Protein AF-A0A9E6ACK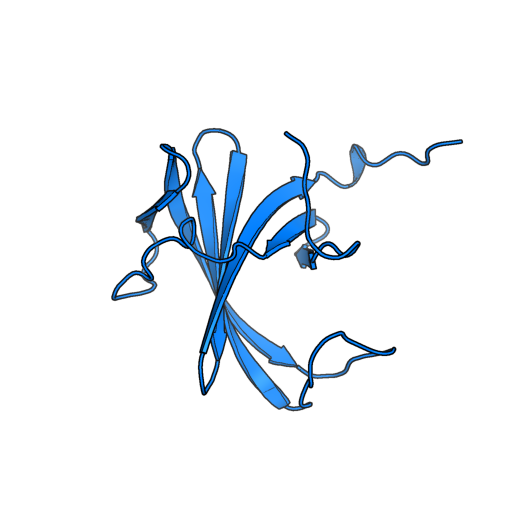4-F1 (afdb_monomer_lite)

Sequence (115 aa):
RSVTGPKGVWISVDEGDYAIEIRVTGRNEPKRPATLDLGVEVEFDREIYMLSETDRATCIAFRGGLPEEINIGEEHTYANFTSPTGGLLSLETWDGGYDWHFGEWVDPWKIKAVT

Foldseek 3Di:
DDDPDDPDWDWDADPRKIWTKDWDDDPQDWDDDPDQDFQDWTDGPNFIWTFHDKDKDAQCDDDDDDPDDDDHRFMKIKTWTATPVFKIWMWIDGVPDITIIITGIDDPVPDDDDD

Secondary structure (DSSP, 8-state):
----S-S--EEEEETTEEEEEEEE-GGGPPPPPS---TT-EEEETTEEEEEEEEEEEE-----S--SS---TT-EEEEEEEE-TTSE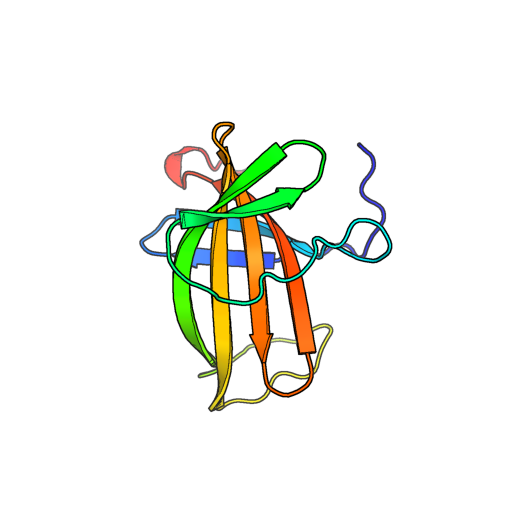EEEEEEETTEEEEEEEEEE-GGG-----

Radius of gyration: 14.77 Å; chains: 1; bounding box: 36×31×40 Å

pLDDT: mean 88.97, std 12.34, range [33.97, 98.31]

Structure (mmCIF, N/CA/C/O backbone):
data_AF-A0A9E6ACK4-F1
#
_entry.id   AF-A0A9E6ACK4-F1
#
loop_
_atom_site.group_PDB
_atom_site.id
_atom_site.type_symbol
_atom_site.label_atom_id
_atom_site.label_alt_id
_atom_site.label_comp_id
_atom_site.label_asym_id
_atom_site.label_entity_id
_atom_site.label_seq_id
_atom_site.pdbx_PDB_ins_code
_atom_site.Cartn_x
_atom_site.Cartn_y
_atom_site.Cartn_z
_atom_site.occupancy
_atom_site.B_iso_or_equiv
_atom_site.auth_seq_id
_atom_site.auth_comp_id
_atom_site.auth_asym_id
_atom_site.auth_atom_id
_atom_site.pdbx_PDB_model_num
ATOM 1 N N . ARG A 1 1 ? -1.143 18.715 11.944 1.00 43.72 1 ARG A N 1
ATOM 2 C CA . ARG A 1 1 ? -1.133 19.057 10.499 1.00 43.72 1 ARG A CA 1
ATOM 3 C C . ARG A 1 1 ? -2.590 19.157 10.048 1.00 43.72 1 ARG A C 1
ATOM 5 O O . ARG A 1 1 ? -3.348 18.263 10.392 1.00 43.72 1 ARG A O 1
ATOM 12 N N . SER A 1 2 ? -3.012 20.242 9.391 1.00 33.97 2 SER A N 1
ATOM 13 C CA . SER A 1 2 ? -4.376 20.355 8.850 1.00 33.97 2 SER A CA 1
ATOM 14 C C . SER A 1 2 ? -4.463 19.580 7.539 1.00 33.97 2 SER A C 1
ATOM 16 O O . SER A 1 2 ? -3.769 19.923 6.584 1.00 33.97 2 SER A O 1
ATOM 18 N N . VAL A 1 3 ? -5.286 18.535 7.508 1.00 46.12 3 VAL A N 1
ATOM 19 C CA . VAL A 1 3 ? -5.581 17.768 6.294 1.00 46.12 3 VAL A CA 1
ATOM 20 C C . VAL A 1 3 ? -6.673 18.516 5.534 1.00 46.12 3 VAL A C 1
ATOM 22 O O . VAL A 1 3 ? -7.781 18.684 6.036 1.00 46.12 3 VAL A O 1
ATOM 25 N N . THR A 1 4 ? -6.350 19.020 4.346 1.00 48.09 4 THR A N 1
ATOM 26 C CA . THR A 1 4 ? -7.312 19.638 3.423 1.00 48.09 4 THR A CA 1
ATOM 27 C C . THR A 1 4 ? -7.343 18.825 2.130 1.00 48.09 4 THR A C 1
ATOM 29 O O . THR A 1 4 ? -6.561 19.077 1.220 1.00 48.09 4 TH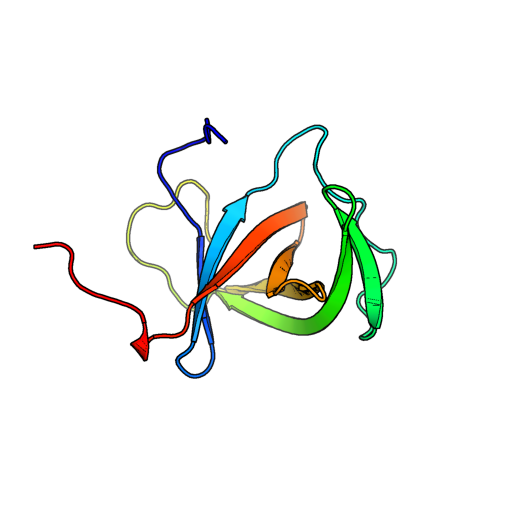R A O 1
ATOM 32 N N . GLY A 1 5 ? -8.241 17.840 2.098 1.00 40.59 5 GLY A N 1
ATOM 33 C CA . GLY A 1 5 ? -8.647 16.966 0.986 1.00 40.59 5 GLY A CA 1
ATOM 34 C C . GLY A 1 5 ? -9.997 16.319 1.361 1.00 40.59 5 GLY A C 1
ATOM 35 O O . GLY A 1 5 ? -10.400 16.482 2.516 1.00 40.59 5 GLY A O 1
ATOM 36 N N . PRO A 1 6 ? -10.762 15.693 0.442 1.00 48.12 6 PRO A N 1
ATOM 37 C CA . PRO A 1 6 ? -12.149 15.282 0.703 1.00 48.12 6 PRO A CA 1
ATOM 38 C C . PRO A 1 6 ? -12.275 14.408 1.965 1.00 48.12 6 PRO A C 1
ATOM 40 O O . PRO A 1 6 ? -11.343 13.706 2.331 1.00 48.12 6 PRO A O 1
ATOM 43 N N . LYS A 1 7 ? -13.433 14.479 2.643 1.00 65.69 7 LYS A N 1
ATOM 44 C CA . LYS A 1 7 ? -13.732 13.931 3.991 1.00 65.69 7 LYS A CA 1
ATOM 45 C C . LYS A 1 7 ? -13.714 12.387 4.108 1.00 65.69 7 LYS A C 1
ATOM 47 O O . LYS A 1 7 ? -14.448 11.842 4.930 1.00 65.69 7 LYS A O 1
ATOM 52 N N . GLY A 1 8 ? -12.972 11.687 3.260 1.00 76.19 8 GLY A N 1
ATOM 53 C CA . GLY A 1 8 ? -12.886 10.231 3.222 1.00 76.19 8 GLY A CA 1
ATOM 54 C C . GLY A 1 8 ? -11.471 9.760 3.529 1.00 76.19 8 GLY A C 1
ATOM 55 O O . GLY A 1 8 ? -10.501 10.391 3.117 1.00 76.19 8 GLY A O 1
ATOM 56 N N . VAL A 1 9 ? -11.379 8.655 4.255 1.00 86.88 9 VAL A N 1
ATOM 57 C CA . VAL A 1 9 ? -10.159 7.859 4.404 1.00 86.88 9 VAL A CA 1
ATOM 58 C C . VAL A 1 9 ? -10.382 6.538 3.682 1.00 86.88 9 VAL A C 1
ATOM 60 O O . VAL A 1 9 ? -11.517 6.058 3.613 1.00 86.88 9 VAL A O 1
ATOM 63 N N . TRP A 1 10 ? -9.314 5.972 3.142 1.00 88.69 10 TRP A N 1
ATOM 64 C CA . TRP A 1 10 ? -9.298 4.585 2.718 1.00 88.69 10 TRP A CA 1
ATOM 65 C C . TRP A 1 10 ? -9.122 3.706 3.954 1.00 88.69 10 TRP A C 1
ATOM 67 O O . TRP A 1 10 ? -8.350 4.055 4.850 1.00 88.69 10 TRP A O 1
ATOM 77 N N . ILE A 1 11 ? -9.886 2.620 4.038 1.00 90.31 11 ILE A N 1
ATOM 78 C CA . ILE A 1 11 ? -9.764 1.657 5.130 1.00 90.31 11 ILE A CA 1
ATOM 79 C C . ILE A 1 11 ? -9.551 0.285 4.516 1.00 90.31 11 ILE A C 1
ATOM 81 O O . ILE A 1 11 ? -10.462 -0.250 3.882 1.00 90.31 11 ILE A O 1
ATOM 85 N N . SER A 1 12 ? -8.372 -0.274 4.753 1.00 90.56 12 SER A N 1
ATOM 86 C CA . SER A 1 12 ? -8.029 -1.642 4.374 1.00 90.56 12 SER A CA 1
ATOM 87 C C . SER A 1 12 ? -8.190 -2.544 5.596 1.00 90.56 12 SER A C 1
ATOM 89 O O . SER A 1 12 ? -7.972 -2.108 6.729 1.00 90.56 12 SER A O 1
ATOM 91 N N . VAL A 1 13 ? -8.618 -3.786 5.385 1.00 90.62 13 VAL A N 1
ATOM 92 C CA . VAL A 1 13 ? -8.758 -4.786 6.451 1.00 90.62 13 VAL A CA 1
ATOM 93 C C . VAL A 1 13 ? -8.004 -6.026 6.024 1.00 90.62 13 VAL A C 1
ATOM 95 O O . VAL A 1 13 ? -8.315 -6.574 4.968 1.00 90.62 13 VAL A O 1
ATOM 98 N N . ASP A 1 14 ? -7.069 -6.472 6.853 1.00 87.81 14 ASP A N 1
ATOM 99 C CA . ASP A 1 14 ? -6.293 -7.681 6.603 1.00 87.81 14 ASP A CA 1
ATOM 100 C C . ASP A 1 14 ? -6.082 -8.471 7.895 1.00 87.81 14 ASP A C 1
ATOM 102 O O . ASP A 1 14 ? -5.776 -7.893 8.929 1.00 87.81 14 ASP A O 1
ATOM 106 N N . GLU A 1 15 ? -6.353 -9.777 7.858 1.00 86.94 15 GLU A N 1
ATOM 107 C CA . GLU A 1 15 ? -6.278 -10.726 8.989 1.00 86.9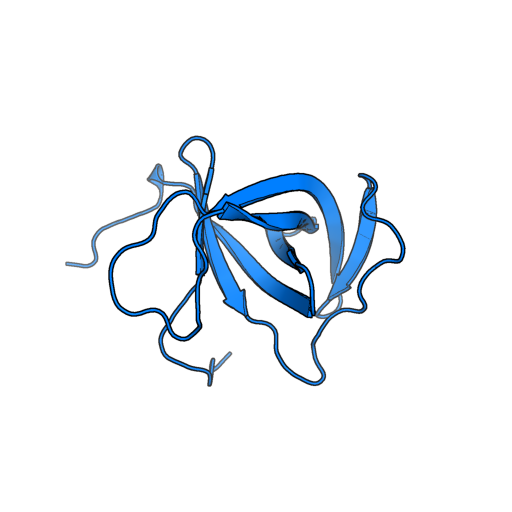4 15 GLU A CA 1
ATOM 108 C C . GLU A 1 15 ? -6.841 -10.249 10.356 1.00 86.94 15 GLU A C 1
ATOM 110 O O . GLU A 1 15 ? -6.564 -10.835 11.402 1.00 86.94 15 GLU A O 1
ATOM 115 N N . GLY A 1 16 ? -7.721 -9.242 10.361 1.00 84.31 16 GLY A N 1
ATOM 116 C CA . GLY A 1 16 ? -8.308 -8.654 11.572 1.00 84.31 16 GLY A CA 1
ATOM 117 C C . GLY A 1 16 ? -7.671 -7.336 12.024 1.00 84.31 16 GLY A C 1
ATOM 118 O O . GLY A 1 16 ? -8.205 -6.714 12.944 1.00 84.31 16 GLY A O 1
ATOM 119 N N . ASP A 1 17 ? -6.611 -6.883 11.363 1.00 88.25 17 ASP A N 1
ATOM 120 C CA . ASP A 1 17 ? -6.038 -5.549 11.491 1.00 88.25 17 ASP A CA 1
ATOM 121 C C . ASP A 1 17 ? -6.663 -4.573 10.488 1.00 88.25 17 ASP A C 1
ATOM 123 O O . ASP A 1 17 ? -7.201 -4.948 9.442 1.00 88.25 17 ASP A O 1
ATOM 127 N N . TYR A 1 18 ? -6.619 -3.289 10.837 1.00 92.31 18 TYR A N 1
ATOM 128 C CA . TYR A 1 18 ? -7.189 -2.213 10.035 1.00 92.31 18 TYR A CA 1
ATOM 129 C C . TYR A 1 18 ? -6.087 -1.241 9.645 1.00 92.31 18 TYR A C 1
ATOM 131 O O . TYR A 1 18 ? -5.363 -0.771 10.515 1.00 92.31 18 TYR A O 1
ATOM 139 N N . ALA A 1 19 ? -5.995 -0.861 8.379 1.00 93.25 19 ALA A N 1
ATOM 140 C CA . ALA A 1 19 ? -5.211 0.296 7.968 1.00 93.25 19 ALA A CA 1
ATOM 141 C C . ALA A 1 19 ? -6.148 1.473 7.708 1.00 93.25 19 ALA A C 1
ATOM 143 O O . ALA A 1 19 ? -7.213 1.301 7.118 1.00 93.25 19 ALA A O 1
ATOM 144 N N . ILE A 1 20 ? -5.767 2.670 8.156 1.00 93.25 20 ILE A N 1
ATOM 145 C CA . ILE A 1 20 ? -6.486 3.909 7.840 1.00 93.25 20 ILE A CA 1
ATOM 146 C C . ILE A 1 20 ? -5.540 4.821 7.081 1.00 93.25 20 ILE A C 1
ATOM 148 O O . ILE A 1 20 ? -4.513 5.239 7.613 1.00 93.25 20 ILE A O 1
ATOM 152 N N . GLU A 1 21 ? -5.905 5.155 5.849 1.00 94.06 21 GLU A N 1
ATOM 153 C CA . GLU A 1 21 ? -4.999 5.789 4.901 1.00 94.06 21 GLU A CA 1
ATOM 154 C C . GLU A 1 21 ? -5.663 6.969 4.187 1.00 94.06 21 GLU A C 1
ATOM 156 O O . GLU A 1 21 ? -6.880 7.038 3.998 1.00 94.06 21 GLU A O 1
ATOM 161 N N . ILE A 1 22 ? -4.849 7.927 3.764 1.00 92.38 22 ILE A N 1
ATOM 162 C CA . ILE A 1 22 ? -5.260 9.037 2.910 1.00 92.38 22 ILE A CA 1
ATOM 163 C C . ILE A 1 22 ? -4.480 8.991 1.606 1.00 92.38 22 ILE A C 1
ATOM 165 O O . ILE A 1 22 ? -3.276 8.737 1.602 1.00 92.38 22 ILE A O 1
ATOM 169 N N . ARG A 1 23 ? -5.155 9.297 0.497 1.00 91.56 23 ARG A N 1
ATOM 170 C CA . ARG A 1 23 ? -4.495 9.415 -0.803 1.00 91.56 23 ARG A CA 1
ATOM 171 C C . ARG A 1 23 ? -3.448 10.530 -0.760 1.00 91.56 23 ARG A C 1
ATOM 173 O O . ARG A 1 23 ? -3.738 11.660 -0.354 1.00 91.56 23 ARG A O 1
ATOM 180 N N . VAL A 1 24 ? -2.236 10.216 -1.193 1.00 93.06 24 VAL A N 1
ATOM 181 C CA . VAL A 1 24 ? -1.147 11.169 -1.391 1.00 93.06 24 VAL A CA 1
ATOM 182 C C . VAL A 1 24 ? -1.323 11.793 -2.767 1.00 93.06 24 VAL A C 1
ATOM 184 O O . VAL A 1 24 ? -1.387 11.091 -3.767 1.00 93.06 24 VAL A O 1
ATOM 187 N N . THR A 1 25 ? -1.405 13.121 -2.822 1.00 86.56 25 THR A N 1
ATOM 188 C CA . THR A 1 25 ? -1.638 13.842 -4.081 1.00 86.56 25 THR A CA 1
ATOM 189 C C . THR A 1 25 ? -0.605 14.936 -4.316 1.00 86.56 25 THR A C 1
ATOM 191 O O . THR A 1 25 ? -0.201 15.644 -3.384 1.00 86.56 25 THR A O 1
ATOM 194 N N . GLY A 1 26 ? -0.272 15.177 -5.579 1.00 82.81 26 GLY A N 1
ATOM 195 C CA . GLY A 1 26 ? 0.488 16.337 -6.028 1.00 82.81 26 GLY A CA 1
ATOM 196 C C . GLY A 1 26 ? 1.988 16.202 -5.777 1.00 82.81 26 GLY A C 1
ATOM 197 O O . GLY A 1 26 ? 2.577 15.143 -5.935 1.00 82.81 26 GLY A O 1
ATOM 198 N N . ARG A 1 27 ? 2.650 17.302 -5.394 1.00 75.44 27 ARG A N 1
ATOM 199 C CA . ARG A 1 27 ? 4.127 17.356 -5.303 1.00 75.44 27 ARG A CA 1
ATOM 200 C C . ARG A 1 27 ? 4.748 16.444 -4.238 1.00 75.44 27 ARG A C 1
ATOM 202 O O . ARG A 1 27 ? 5.968 16.327 -4.212 1.00 75.44 27 ARG A O 1
ATOM 209 N N . ASN A 1 28 ? 3.930 15.866 -3.365 1.00 82.69 28 ASN A N 1
ATOM 210 C CA . ASN A 1 28 ? 4.384 14.975 -2.304 1.00 82.69 28 ASN A CA 1
ATOM 211 C C . ASN A 1 28 ? 4.331 13.501 -2.715 1.00 82.69 28 ASN A C 1
ATOM 213 O O . ASN A 1 28 ? 4.788 12.671 -1.942 1.00 82.69 28 ASN A O 1
ATOM 217 N N . GLU A 1 29 ? 3.774 13.167 -3.883 1.00 90.94 29 GLU A N 1
ATOM 218 C CA . GLU A 1 29 ? 3.718 11.780 -4.340 1.00 90.94 29 GLU A CA 1
ATOM 219 C C . GLU A 1 29 ? 5.128 11.171 -4.412 1.00 90.94 29 GLU A C 1
ATOM 221 O O . GLU A 1 29 ? 6.017 11.741 -5.064 1.00 90.94 29 GLU A O 1
ATOM 226 N N . PRO A 1 30 ? 5.356 10.023 -3.748 1.00 93.06 30 PRO A N 1
ATOM 227 C CA . PRO A 1 30 ? 6.599 9.293 -3.884 1.00 93.06 30 PRO A CA 1
ATOM 228 C C . PRO A 1 30 ? 6.832 8.873 -5.335 1.00 93.06 30 PRO A C 1
ATOM 230 O O . PRO A 1 30 ? 5.906 8.617 -6.113 1.00 93.06 30 PRO A O 1
ATOM 233 N N . LYS A 1 31 ? 8.104 8.736 -5.708 1.00 92.19 31 LYS A N 1
ATOM 234 C CA . LYS A 1 31 ? 8.441 8.124 -6.994 1.00 92.19 31 LYS A CA 1
ATOM 235 C C . LYS A 1 31 ? 8.100 6.641 -6.936 1.00 92.19 31 LYS A C 1
ATOM 237 O O . LYS A 1 31 ? 8.593 5.935 -6.062 1.00 92.19 31 LYS A O 1
ATOM 242 N N . ARG A 1 32 ? 7.312 6.169 -7.903 1.00 93.88 32 ARG A N 1
ATOM 243 C CA . ARG A 1 32 ? 7.041 4.738 -8.062 1.00 93.88 32 ARG A CA 1
ATOM 244 C C . ARG A 1 32 ? 8.359 3.981 -8.296 1.00 93.88 32 ARG A C 1
ATOM 246 O O . ARG A 1 32 ? 9.116 4.388 -9.186 1.00 93.88 32 ARG A O 1
ATOM 253 N N . PRO A 1 33 ? 8.651 2.911 -7.538 1.00 94.69 33 PRO A N 1
ATOM 254 C CA . PRO A 1 33 ? 9.835 2.102 -7.786 1.00 94.69 33 PRO A CA 1
ATOM 255 C C . PRO A 1 33 ? 9.722 1.360 -9.125 1.00 94.69 33 PRO A C 1
ATOM 257 O O . PRO A 1 33 ? 8.633 1.147 -9.663 1.00 94.69 33 PRO A O 1
ATOM 260 N N . ALA A 1 34 ? 10.872 0.982 -9.687 1.00 93.12 34 ALA A N 1
ATOM 261 C CA . ALA A 1 34 ? 10.925 0.267 -10.962 1.00 93.12 34 ALA A CA 1
ATOM 262 C C . ALA A 1 34 ? 10.404 -1.177 -10.849 1.00 93.12 34 ALA A C 1
ATOM 264 O O . ALA A 1 34 ? 9.841 -1.694 -11.814 1.00 93.12 34 ALA A O 1
ATOM 265 N N . THR A 1 35 ? 10.581 -1.800 -9.682 1.00 94.44 35 THR A N 1
ATOM 266 C CA . THR A 1 35 ? 10.102 -3.146 -9.350 1.00 94.44 35 THR A CA 1
ATOM 267 C C . THR A 1 35 ? 9.372 -3.132 -8.007 1.00 94.44 35 THR A C 1
ATOM 269 O O . THR A 1 35 ? 9.523 -2.192 -7.225 1.00 94.44 35 THR A O 1
ATOM 272 N N . LEU A 1 36 ? 8.562 -4.163 -7.761 1.00 95.19 36 LEU A N 1
ATOM 273 C CA . LEU A 1 36 ? 7.849 -4.390 -6.499 1.00 95.19 36 LEU A CA 1
ATOM 274 C C . LEU A 1 36 ? 8.386 -5.659 -5.831 1.00 95.19 36 LEU A C 1
ATOM 276 O O . LEU A 1 36 ? 7.639 -6.587 -5.543 1.00 95.19 36 LEU A O 1
ATOM 280 N N . ASP A 1 37 ? 9.704 -5.712 -5.646 1.00 96.31 37 ASP A N 1
ATOM 281 C CA . ASP A 1 37 ? 10.367 -6.804 -4.934 1.00 96.31 37 ASP A CA 1
ATOM 282 C C . ASP A 1 37 ? 10.451 -6.474 -3.440 1.00 96.31 37 ASP A C 1
ATOM 284 O O . ASP A 1 37 ? 10.714 -5.328 -3.064 1.00 96.31 37 ASP A O 1
ATOM 288 N N . LEU A 1 38 ? 10.241 -7.469 -2.572 1.00 97.31 38 LEU A N 1
ATOM 289 C CA . LEU A 1 38 ? 10.345 -7.267 -1.123 1.00 97.31 38 LEU A CA 1
ATOM 290 C C . LEU A 1 38 ? 11.705 -6.659 -0.751 1.00 97.31 38 LEU A C 1
ATOM 292 O O . LEU A 1 38 ? 12.748 -7.064 -1.271 1.00 97.31 38 LEU A O 1
ATOM 296 N N . GLY A 1 39 ? 11.693 -5.693 0.166 1.00 96.81 39 GLY A N 1
ATOM 297 C CA . GLY A 1 39 ? 12.885 -4.950 0.575 1.00 96.81 39 GLY A CA 1
ATOM 298 C C . GLY A 1 39 ? 13.204 -3.716 -0.275 1.00 96.81 39 GLY A C 1
ATOM 299 O O . GLY A 1 39 ? 14.112 -2.971 0.085 1.00 96.81 39 GLY A O 1
ATOM 300 N N . VAL A 1 40 ? 12.483 -3.459 -1.374 1.00 97.75 40 VAL A N 1
ATOM 301 C CA . VAL A 1 40 ? 12.610 -2.196 -2.122 1.00 97.75 40 VAL A CA 1
ATOM 302 C C . VAL A 1 40 ? 12.243 -1.013 -1.228 1.00 97.75 40 VAL A C 1
ATOM 304 O O . VAL A 1 40 ? 11.237 -1.039 -0.524 1.00 97.75 40 VAL A O 1
ATOM 307 N N . GLU A 1 41 ? 13.050 0.044 -1.286 1.00 97.44 41 GLU A N 1
ATOM 308 C CA . GLU A 1 41 ? 12.878 1.242 -0.469 1.00 97.44 41 GLU A CA 1
ATOM 309 C C . GLU A 1 41 ? 12.303 2.414 -1.273 1.00 97.44 41 GLU A C 1
ATOM 311 O O . GLU A 1 41 ? 12.667 2.651 -2.430 1.00 97.44 41 GLU A O 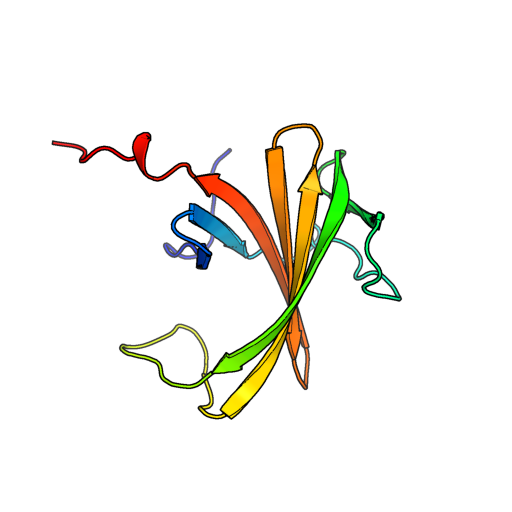1
ATOM 316 N N . VAL A 1 42 ? 11.436 3.187 -0.625 1.00 97.06 42 VAL A N 1
ATOM 317 C CA . VAL A 1 42 ? 10.872 4.442 -1.126 1.00 97.06 42 VAL A CA 1
ATOM 318 C C . VAL A 1 42 ? 11.025 5.512 -0.049 1.00 97.06 42 VAL A C 1
ATOM 320 O O . VAL A 1 42 ? 10.705 5.291 1.117 1.00 97.06 42 VAL A O 1
ATOM 323 N N . GLU A 1 43 ? 11.514 6.691 -0.437 1.00 95.38 43 GLU A N 1
ATOM 324 C CA . GLU A 1 43 ? 11.566 7.853 0.452 1.00 95.38 43 GLU A CA 1
ATOM 325 C C . GLU A 1 43 ? 10.261 8.652 0.358 1.00 95.38 43 GLU A C 1
ATOM 327 O O . GLU A 1 43 ? 9.848 9.069 -0.730 1.00 95.38 43 GLU A O 1
ATOM 332 N N . PHE A 1 44 ? 9.640 8.916 1.507 1.00 95.19 44 PHE A N 1
ATOM 333 C CA . PHE A 1 44 ? 8.456 9.759 1.633 1.00 95.19 44 PHE A CA 1
ATOM 334 C C . PHE A 1 44 ? 8.494 10.538 2.955 1.00 95.19 44 PHE A C 1
ATOM 336 O O . PHE A 1 44 ? 8.838 9.993 3.996 1.00 95.19 44 PHE A O 1
ATOM 343 N N . ASP A 1 45 ? 8.193 11.842 2.909 1.00 91.44 45 ASP A N 1
ATOM 344 C CA . ASP A 1 45 ? 8.215 12.761 4.069 1.00 91.44 45 ASP A CA 1
ATOM 345 C C . ASP A 1 45 ? 9.474 12.647 4.964 1.00 91.44 45 ASP A C 1
ATOM 347 O O . ASP A 1 45 ? 9.399 12.788 6.183 1.00 91.44 45 ASP A O 1
ATOM 351 N N . ARG A 1 46 ? 10.654 12.469 4.340 1.00 92.38 46 ARG A N 1
ATOM 352 C CA . ARG A 1 46 ? 11.978 12.316 4.992 1.00 92.38 46 ARG A CA 1
ATOM 353 C C . ARG A 1 46 ? 12.152 11.024 5.790 1.00 92.38 46 ARG A C 1
ATOM 355 O O . ARG A 1 46 ? 12.999 10.959 6.682 1.00 92.38 46 ARG A O 1
ATOM 362 N N . GLU A 1 47 ? 11.374 10.007 5.466 1.00 95.44 47 GLU A N 1
ATOM 363 C CA . GLU A 1 47 ? 11.482 8.679 6.040 1.00 95.44 47 GLU A CA 1
ATOM 364 C C . GLU A 1 47 ? 11.583 7.626 4.932 1.00 95.44 47 GLU A C 1
ATOM 366 O O . GLU A 1 47 ? 11.093 7.818 3.817 1.00 95.44 47 GLU A O 1
ATOM 371 N N . ILE A 1 48 ? 12.276 6.531 5.243 1.00 97.00 48 ILE A N 1
ATOM 372 C CA . ILE A 1 48 ? 12.430 5.387 4.350 1.00 97.00 48 ILE A CA 1
ATOM 373 C C . ILE A 1 48 ? 11.361 4.356 4.691 1.00 97.00 48 ILE A C 1
ATOM 375 O O . ILE A 1 48 ? 11.259 3.901 5.832 1.00 97.00 48 ILE A O 1
ATOM 379 N N . TYR A 1 49 ? 10.593 3.992 3.674 1.00 98.12 49 TYR A N 1
ATOM 380 C CA . TYR A 1 49 ? 9.586 2.948 3.713 1.00 98.12 49 TYR A CA 1
ATOM 381 C C . TYR A 1 49 ? 10.101 1.766 2.903 1.00 98.12 49 TYR A C 1
ATOM 383 O O . TYR A 1 49 ? 10.514 1.931 1.756 1.00 98.12 49 TYR A O 1
ATOM 391 N N . MET A 1 50 ? 10.089 0.578 3.496 1.00 98.31 50 MET A N 1
ATOM 392 C CA . MET A 1 50 ? 10.558 -0.652 2.863 1.00 98.31 50 MET A CA 1
ATOM 393 C C . MET A 1 50 ? 9.361 -1.526 2.501 1.00 98.31 50 MET A C 1
ATOM 395 O O . MET A 1 50 ? 8.495 -1.742 3.350 1.00 98.31 50 MET A O 1
ATOM 399 N N . LEU A 1 51 ? 9.328 -2.039 1.269 1.00 98.25 51 LEU A N 1
ATOM 400 C CA . LEU A 1 51 ? 8.282 -2.940 0.797 1.00 98.25 51 LEU A CA 1
ATOM 401 C C . LEU A 1 51 ? 8.291 -4.214 1.639 1.00 98.25 51 LEU A C 1
ATOM 403 O O . LEU A 1 51 ? 9.278 -4.957 1.635 1.00 98.25 51 LEU A O 1
ATOM 407 N N . SER A 1 52 ? 7.195 -4.460 2.344 1.00 96.19 52 SER A N 1
ATOM 408 C CA . SER A 1 52 ? 7.017 -5.615 3.222 1.00 96.19 52 SER A CA 1
ATOM 409 C C . SER A 1 52 ? 5.993 -6.607 2.682 1.00 96.19 52 SER A C 1
ATOM 411 O O . SER A 1 52 ? 6.074 -7.787 3.016 1.00 96.19 52 SER A O 1
ATOM 413 N N . GLU A 1 53 ? 5.094 -6.163 1.806 1.00 95.56 53 GLU A N 1
ATOM 414 C CA . GLU A 1 53 ? 4.041 -6.993 1.232 1.00 95.56 53 GLU A CA 1
ATOM 415 C C . GLU A 1 53 ? 3.677 -6.510 -0.173 1.00 95.56 53 GLU A C 1
ATOM 417 O O . GLU A 1 53 ? 3.694 -5.312 -0.458 1.00 95.56 53 GLU A O 1
ATOM 422 N N . THR A 1 54 ? 3.347 -7.444 -1.058 1.00 96.94 54 THR A N 1
ATOM 423 C CA . THR A 1 54 ? 2.841 -7.152 -2.398 1.00 96.94 54 THR A CA 1
ATOM 424 C C . THR A 1 54 ? 2.007 -8.329 -2.880 1.00 96.94 54 THR A C 1
ATOM 426 O O . THR A 1 54 ? 2.445 -9.476 -2.766 1.00 96.94 54 THR A O 1
ATOM 429 N N . ASP A 1 55 ? 0.819 -8.056 -3.409 1.00 95.94 55 ASP A N 1
ATOM 430 C CA . ASP A 1 55 ? -0.034 -9.073 -4.024 1.00 95.94 55 ASP A CA 1
ATOM 431 C C . ASP A 1 55 ? -1.032 -8.430 -5.005 1.00 95.94 55 ASP A C 1
ATOM 433 O O . ASP A 1 55 ? -1.015 -7.222 -5.269 1.00 95.94 55 ASP A O 1
ATOM 437 N N . ARG A 1 56 ? -1.893 -9.254 -5.601 1.00 95.88 56 ARG A N 1
ATOM 438 C CA . ARG A 1 56 ? -2.975 -8.841 -6.492 1.00 95.88 56 ARG A CA 1
ATOM 439 C C . ARG A 1 56 ? -4.319 -8.973 -5.792 1.00 95.88 56 ARG A C 1
ATOM 441 O O . ARG A 1 56 ? -4.636 -10.005 -5.210 1.00 95.88 56 ARG A O 1
ATOM 448 N N . ALA A 1 57 ? -5.148 -7.954 -5.954 1.00 93.38 57 ALA A N 1
ATOM 449 C CA . ALA A 1 57 ? -6.538 -7.952 -5.534 1.00 93.38 57 ALA A CA 1
ATOM 450 C C . ALA A 1 57 ? -7.460 -7.926 -6.759 1.00 93.38 57 ALA A C 1
ATOM 452 O O . ALA A 1 57 ? -7.159 -7.287 -7.766 1.00 93.38 57 ALA A O 1
ATOM 453 N N . THR A 1 58 ? -8.608 -8.596 -6.661 1.00 95.44 58 THR A N 1
ATOM 454 C CA . THR A 1 58 ? -9.672 -8.541 -7.673 1.00 95.44 58 THR A CA 1
ATOM 455 C C . THR A 1 58 ? -10.930 -7.958 -7.048 1.00 95.44 58 THR A C 1
ATOM 457 O O . THR A 1 58 ? -11.413 -8.459 -6.028 1.00 95.44 58 THR A O 1
ATOM 460 N N . CYS A 1 59 ? -11.519 -6.939 -7.674 1.00 93.62 59 CYS A N 1
ATOM 461 C CA . CYS A 1 59 ? -12.792 -6.391 -7.222 1.00 93.62 59 CYS A CA 1
ATOM 462 C C . CYS A 1 59 ? -13.928 -7.390 -7.491 1.00 93.62 59 CYS A C 1
ATOM 464 O O . CYS A 1 59 ? -14.395 -7.539 -8.617 1.00 93.62 59 CYS A O 1
ATOM 466 N N . ILE A 1 60 ? -14.403 -8.084 -6.458 1.00 96.50 60 ILE A N 1
ATOM 467 C CA . ILE A 1 60 ? -15.504 -9.054 -6.599 1.00 96.50 60 ILE A CA 1
ATOM 468 C C . ILE A 1 60 ? -16.892 -8.424 -6.429 1.00 96.50 60 ILE A C 1
ATOM 470 O O . ILE A 1 60 ? -17.882 -8.960 -6.927 1.00 96.50 60 ILE A O 1
ATOM 474 N N . ALA A 1 61 ? -16.977 -7.309 -5.704 1.00 94.62 61 ALA A N 1
ATOM 475 C CA . ALA A 1 61 ? -18.203 -6.573 -5.431 1.00 94.62 61 ALA A CA 1
ATOM 476 C C . ALA A 1 61 ? -17.879 -5.217 -4.787 1.00 94.62 61 ALA A C 1
ATOM 478 O O . ALA A 1 61 ? -16.842 -5.054 -4.150 1.00 94.62 61 ALA A O 1
ATOM 479 N N . PHE A 1 62 ? -18.823 -4.281 -4.858 1.00 92.25 62 PHE A N 1
ATOM 480 C CA . PHE A 1 62 ? -18.826 -3.067 -4.045 1.00 92.25 62 PHE A CA 1
ATOM 481 C C . PHE A 1 62 ? -20.262 -2.702 -3.654 1.00 92.25 62 PHE A C 1
ATOM 483 O O . PHE A 1 62 ? -21.236 -3.228 -4.201 1.00 92.25 62 PHE A O 1
ATOM 490 N N . ARG A 1 63 ? -20.416 -1.793 -2.690 1.00 91.19 63 ARG A N 1
ATOM 491 C CA . ARG A 1 63 ? -21.724 -1.273 -2.281 1.00 91.19 63 ARG A CA 1
ATOM 492 C C . ARG A 1 63 ? -21.638 0.218 -1.985 1.00 91.19 63 ARG A C 1
ATOM 494 O O . ARG A 1 63 ? -20.754 0.649 -1.258 1.00 91.19 63 ARG A O 1
ATOM 501 N N . GLY A 1 64 ? -22.631 0.971 -2.457 1.00 88.44 64 GLY A N 1
ATOM 502 C CA . GLY A 1 64 ? -22.741 2.414 -2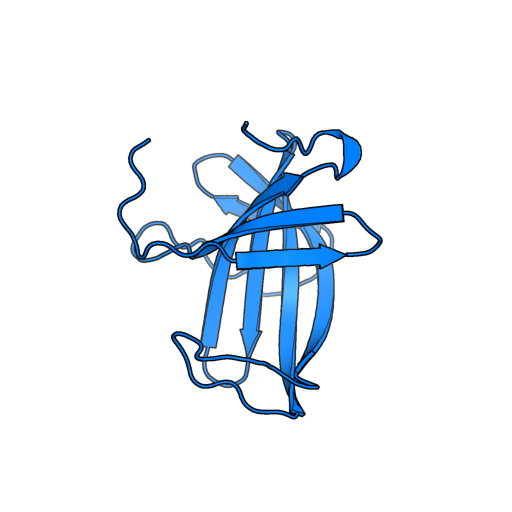.233 1.00 88.44 64 GLY A CA 1
ATOM 503 C C . GLY A 1 64 ? -22.351 3.225 -3.467 1.00 88.44 64 GLY A C 1
ATOM 504 O O . GLY A 1 64 ? -22.291 2.686 -4.568 1.00 88.44 64 GLY A O 1
ATOM 505 N N . GLY A 1 65 ? -22.143 4.527 -3.272 1.00 84.75 65 GLY A N 1
ATOM 506 C CA . GLY A 1 65 ? -21.571 5.414 -4.281 1.00 84.75 65 GLY A CA 1
ATOM 507 C C . GLY A 1 65 ? -20.128 5.716 -3.911 1.00 84.75 65 GLY A C 1
ATOM 508 O O . GLY A 1 65 ? -19.882 6.235 -2.822 1.00 84.75 65 GLY A O 1
ATOM 509 N N . LEU A 1 66 ? -19.201 5.362 -4.793 1.00 83.25 66 LEU A N 1
ATOM 510 C CA . LEU A 1 66 ? -17.777 5.622 -4.625 1.00 83.25 66 LEU A CA 1
ATOM 511 C C . LEU A 1 66 ? -17.388 6.890 -5.400 1.00 83.25 66 LEU A C 1
ATOM 513 O O . LEU A 1 66 ? -18.102 7.282 -6.327 1.00 83.25 66 LEU A O 1
ATOM 517 N N . PRO A 1 67 ? -16.312 7.586 -4.990 1.00 79.00 67 PRO A N 1
ATOM 518 C CA . PRO A 1 67 ? -15.860 8.807 -5.659 1.00 79.00 67 PRO A CA 1
ATOM 519 C C . PRO A 1 67 ? -15.268 8.546 -7.053 1.00 79.00 67 PRO A C 1
ATOM 521 O O . PRO A 1 67 ? -14.986 9.500 -7.775 1.00 79.00 67 PRO A O 1
ATOM 524 N N . GLU A 1 68 ? -15.105 7.278 -7.422 1.00 79.81 68 GLU A N 1
ATOM 525 C CA . GLU A 1 68 ? -14.573 6.813 -8.694 1.00 79.81 68 GLU A CA 1
ATOM 526 C C . GLU A 1 68 ? -15.383 5.631 -9.234 1.00 79.81 68 GLU A C 1
ATOM 528 O O . GLU A 1 68 ? -16.213 5.037 -8.536 1.00 79.81 68 GLU A O 1
ATOM 533 N N . GLU A 1 69 ? -15.173 5.333 -10.512 1.00 84.94 69 GLU A N 1
ATOM 534 C CA . GLU A 1 69 ? -15.759 4.169 -11.162 1.00 84.94 69 GLU A CA 1
ATOM 535 C C . GLU A 1 69 ? -15.004 2.913 -10.723 1.00 84.94 69 GLU A C 1
ATOM 537 O O . GLU A 1 69 ? -13.784 2.866 -10.824 1.00 84.94 69 GLU A O 1
ATOM 542 N N . ILE A 1 70 ? -15.738 1.908 -10.244 1.00 86.06 70 ILE A N 1
ATOM 543 C CA . ILE A 1 70 ? -15.187 0.612 -9.847 1.00 86.06 70 ILE A CA 1
ATOM 544 C C . ILE A 1 70 ? -15.798 -0.464 -10.728 1.00 86.06 70 ILE A C 1
ATOM 546 O O . ILE A 1 70 ? -17.025 -0.610 -10.785 1.00 86.06 70 ILE A O 1
ATOM 550 N N . ASN A 1 71 ? -14.943 -1.249 -11.377 1.00 90.06 71 ASN A N 1
ATOM 551 C CA . ASN A 1 71 ? -15.377 -2.334 -12.239 1.00 90.06 71 ASN A CA 1
ATOM 552 C C . ASN A 1 71 ? -15.242 -3.677 -11.519 1.00 90.06 71 ASN A C 1
ATOM 554 O O . ASN A 1 71 ? -14.180 -4.048 -11.024 1.00 90.06 71 ASN A O 1
ATOM 558 N N . ILE A 1 72 ? -16.327 -4.453 -11.489 1.00 94.69 72 ILE A N 1
ATOM 559 C CA . ILE A 1 72 ? -16.258 -5.834 -10.999 1.00 94.69 72 ILE A CA 1
ATOM 560 C C . ILE A 1 72 ? -15.373 -6.646 -11.952 1.00 94.69 72 ILE A C 1
ATOM 562 O O . ILE A 1 72 ? -15.567 -6.616 -13.167 1.00 94.69 72 ILE A O 1
ATOM 566 N N . GLY A 1 73 ? -14.435 -7.401 -11.388 1.00 95.50 73 GLY A N 1
ATOM 567 C CA . GLY A 1 73 ? -13.423 -8.171 -12.106 1.00 95.50 73 GLY A CA 1
ATOM 568 C C . GLY A 1 73 ? -12.144 -7.390 -12.406 1.00 95.50 73 GLY A C 1
ATOM 569 O O . GLY A 1 73 ? -11.207 -7.980 -12.933 1.00 95.50 73 GLY A O 1
ATOM 570 N N . GLU A 1 74 ? -12.087 -6.099 -12.075 1.00 92.94 74 GLU A N 1
ATOM 571 C CA . GLU A 1 74 ? -10.860 -5.314 -12.179 1.00 92.94 74 GLU A CA 1
ATOM 572 C C . GLU A 1 74 ? -9.798 -5.849 -11.218 1.00 92.94 74 GLU A C 1
ATOM 574 O O . GLU A 1 74 ? -10.100 -6.190 -10.070 1.00 92.94 74 GLU A O 1
ATOM 579 N N . GLU A 1 75 ? -8.562 -5.940 -11.706 1.00 95.19 75 GLU A N 1
ATOM 580 C CA . GLU A 1 75 ? -7.420 -6.410 -10.933 1.00 95.19 75 GLU A CA 1
ATOM 581 C C . GLU A 1 75 ? -6.456 -5.268 -10.655 1.00 95.19 75 GLU A C 1
ATOM 583 O O . GLU A 1 75 ? -6.045 -4.543 -11.564 1.00 95.19 75 GLU A O 1
ATOM 588 N N . HIS A 1 76 ? -6.068 -5.155 -9.394 1.00 94.75 76 HIS A N 1
ATOM 589 C CA . HIS A 1 76 ? -5.105 -4.183 -8.903 1.00 94.75 76 HIS A CA 1
ATOM 590 C C . HIS A 1 76 ? -3.928 -4.939 -8.296 1.00 94.75 76 HIS A C 1
ATOM 592 O O . HIS A 1 76 ? -4.103 -6.000 -7.699 1.00 94.75 76 HIS A O 1
ATOM 598 N N . THR A 1 77 ? -2.713 -4.430 -8.468 1.00 96.19 77 THR A N 1
ATOM 599 C CA . THR A 1 77 ? -1.557 -4.871 -7.673 1.00 96.19 77 THR A CA 1
ATOM 600 C C . THR A 1 77 ? -1.341 -3.853 -6.574 1.00 96.19 77 THR A C 1
ATOM 602 O O . THR A 1 77 ? -1.162 -2.671 -6.882 1.00 96.19 77 THR A O 1
ATOM 605 N N . TYR A 1 78 ? -1.337 -4.311 -5.328 1.00 95.50 78 TYR A N 1
ATOM 606 C CA . TYR A 1 78 ? -1.033 -3.483 -4.173 1.00 95.50 78 TYR A CA 1
ATOM 607 C C . TYR A 1 78 ? 0.354 -3.826 -3.630 1.00 95.50 78 TYR A C 1
ATOM 609 O O . TYR A 1 78 ? 0.831 -4.953 -3.755 1.00 95.50 78 TYR A O 1
ATOM 617 N N . ALA A 1 79 ? 1.013 -2.833 -3.048 1.00 97.38 79 ALA A N 1
ATOM 618 C CA . ALA A 1 79 ? 2.349 -2.940 -2.489 1.00 97.38 79 ALA A CA 1
ATOM 619 C C . ALA A 1 79 ? 2.436 -2.081 -1.222 1.00 97.38 79 ALA A C 1
ATOM 621 O O . ALA A 1 79 ? 2.413 -0.851 -1.305 1.00 97.38 79 ALA A O 1
ATOM 622 N N . ASN A 1 80 ? 2.546 -2.732 -0.064 1.00 97.12 80 ASN A N 1
ATOM 623 C CA . ASN A 1 80 ? 2.584 -2.083 1.243 1.00 97.12 80 ASN A CA 1
ATOM 624 C C . ASN A 1 80 ? 4.031 -1.910 1.697 1.00 97.12 80 ASN A C 1
ATOM 626 O O . ASN A 1 80 ? 4.805 -2.867 1.794 1.00 97.12 80 ASN A O 1
ATOM 630 N N . PHE A 1 81 ? 4.393 -0.671 2.004 1.00 97.88 81 PHE A N 1
ATOM 631 C CA . PHE A 1 81 ? 5.696 -0.303 2.521 1.00 97.88 81 PHE A CA 1
ATOM 632 C C . PHE A 1 81 ? 5.552 0.159 3.967 1.00 97.88 81 PHE A C 1
ATOM 634 O O . PHE A 1 81 ? 4.701 0.985 4.298 1.00 97.88 81 PHE A O 1
ATOM 641 N N . THR A 1 82 ? 6.428 -0.334 4.833 1.00 97.00 82 THR A N 1
ATOM 642 C CA . THR A 1 82 ? 6.436 0.018 6.257 1.00 97.00 82 THR A CA 1
ATOM 643 C C . THR A 1 82 ? 7.694 0.779 6.620 1.00 97.00 82 THR A C 1
ATOM 645 O O . THR A 1 82 ? 8.782 0.454 6.134 1.00 97.00 82 THR A O 1
ATOM 648 N N . SER A 1 83 ? 7.561 1.768 7.497 1.00 96.62 83 SER A N 1
ATOM 649 C CA . SER A 1 83 ? 8.702 2.487 8.051 1.00 96.62 83 SER A CA 1
ATOM 650 C C . SER A 1 83 ? 9.085 1.989 9.452 1.00 96.62 83 SER A C 1
ATOM 652 O O . SER A 1 83 ? 8.245 1.440 10.172 1.00 96.62 83 SER A O 1
ATOM 654 N N . PRO A 1 84 ? 10.331 2.222 9.911 1.00 93.00 84 PRO A N 1
ATOM 655 C CA . PRO A 1 84 ? 10.743 1.884 11.275 1.00 93.00 84 PRO A CA 1
ATOM 656 C C . PRO A 1 84 ? 9.944 2.595 12.377 1.00 93.00 84 PRO A C 1
ATOM 658 O O . PRO A 1 84 ? 9.966 2.145 13.522 1.00 93.00 84 PRO A O 1
ATOM 661 N N . THR A 1 85 ? 9.264 3.705 12.065 1.00 92.75 85 THR A N 1
ATOM 662 C CA . THR A 1 85 ? 8.409 4.419 13.027 1.00 92.75 85 THR A CA 1
ATOM 663 C C . THR A 1 85 ? 6.951 3.953 13.017 1.00 92.75 85 THR A C 1
ATOM 665 O O . THR A 1 85 ? 6.158 4.449 13.817 1.00 92.75 85 THR A O 1
ATOM 668 N N . GLY A 1 86 ? 6.609 2.961 12.186 1.00 90.38 86 GLY A N 1
ATOM 669 C CA . GLY A 1 86 ? 5.272 2.366 12.114 1.00 90.38 86 GLY A CA 1
ATOM 670 C C . GLY A 1 86 ? 4.337 3.016 11.093 1.00 90.38 86 GLY A C 1
ATOM 671 O O . GLY A 1 86 ? 3.144 2.722 11.103 1.00 90.38 86 GLY A O 1
ATOM 672 N N . GLY A 1 87 ? 4.852 3.882 10.218 1.00 95.25 87 GLY A N 1
ATOM 673 C CA . GLY A 1 87 ? 4.083 4.425 9.103 1.00 95.25 87 GLY A CA 1
ATOM 674 C C . GLY A 1 87 ? 3.805 3.361 8.041 1.00 95.25 87 GLY A C 1
ATOM 675 O O . GLY A 1 87 ? 4.641 2.485 7.793 1.00 95.25 87 GLY A O 1
ATOM 676 N N . LEU A 1 88 ? 2.655 3.486 7.385 1.00 96.69 88 LEU A N 1
ATOM 677 C CA . LEU A 1 88 ? 2.256 2.698 6.224 1.00 96.69 88 LEU A CA 1
ATOM 678 C C . LEU A 1 88 ? 2.198 3.602 4.992 1.00 96.69 88 LEU A C 1
ATOM 680 O O . LEU A 1 88 ? 1.568 4.661 5.010 1.00 96.69 88 LEU A O 1
ATOM 684 N N . LEU A 1 89 ? 2.852 3.173 3.922 1.00 97.31 89 LEU A N 1
ATOM 685 C CA . LEU A 1 89 ? 2.753 3.776 2.604 1.00 97.31 89 LEU A CA 1
ATOM 686 C C . LEU A 1 89 ? 2.367 2.674 1.619 1.00 97.31 89 LEU A C 1
ATOM 688 O O . LEU A 1 89 ? 3.127 1.728 1.446 1.00 97.31 89 LEU A O 1
ATOM 692 N N . SER A 1 90 ? 1.219 2.802 0.971 1.00 96.88 90 SER A N 1
ATOM 693 C CA . SER A 1 90 ? 0.667 1.778 0.084 1.00 96.88 90 SER A CA 1
ATOM 694 C C . SER A 1 90 ? 0.609 2.303 -1.342 1.00 96.88 90 SER A C 1
ATOM 696 O O . SER A 1 90 ? 0.151 3.420 -1.592 1.00 96.88 90 SER A O 1
ATOM 698 N N . LEU A 1 91 ? 1.109 1.508 -2.279 1.00 96.94 91 LEU A N 1
ATOM 699 C CA . LEU A 1 91 ? 1.009 1.753 -3.711 1.00 96.94 91 LEU A CA 1
ATOM 700 C C . LEU A 1 91 ? -0.037 0.811 -4.289 1.00 96.94 91 LEU A C 1
ATOM 702 O O . LEU A 1 91 ? 0.130 -0.401 -4.199 1.00 96.94 91 LEU A O 1
ATOM 706 N N . GLU A 1 92 ? -1.043 1.359 -4.952 1.00 94.88 92 GLU A N 1
ATOM 707 C CA . GLU A 1 92 ? -1.983 0.593 -5.763 1.00 94.88 92 GLU A CA 1
ATOM 708 C C . GLU A 1 92 ? -1.725 0.879 -7.244 1.00 94.88 92 GLU A C 1
ATOM 710 O O . GLU A 1 92 ? -1.463 2.017 -7.633 1.00 94.88 92 GLU A O 1
ATOM 715 N N . THR A 1 93 ? -1.733 -0.158 -8.080 1.00 94.62 93 THR A N 1
ATOM 716 C CA . THR A 1 93 ? -1.498 -0.049 -9.525 1.00 94.62 93 THR A CA 1
ATOM 717 C C . THR A 1 93 ? -2.525 -0.861 -10.305 1.00 94.62 93 THR A C 1
ATOM 719 O O . THR A 1 93 ? -2.812 -2.006 -9.955 1.00 94.62 93 THR A O 1
ATOM 722 N N . TRP A 1 94 ? -3.032 -0.292 -11.396 1.00 92.12 94 TRP A N 1
ATOM 723 C CA . TRP A 1 94 ? -4.023 -0.912 -12.280 1.00 92.12 94 TRP A CA 1
ATOM 724 C C . TRP A 1 94 ? -3.748 -0.543 -13.741 1.00 92.12 94 TRP A C 1
ATOM 726 O O . TRP A 1 94 ? -2.812 0.205 -14.055 1.00 92.12 94 TRP A O 1
ATOM 736 N N . ASP A 1 95 ? -4.556 -1.071 -14.662 1.00 88.81 95 ASP A N 1
ATOM 737 C CA . ASP A 1 95 ? -4.457 -0.679 -16.066 1.00 88.81 95 ASP A CA 1
ATOM 738 C C . ASP A 1 95 ? -4.887 0.784 -16.246 1.00 88.81 95 ASP A C 1
ATOM 740 O O . ASP A 1 95 ? -6.062 1.133 -16.160 1.00 88.81 95 ASP A O 1
ATOM 744 N N . GLY A 1 96 ? -3.908 1.657 -16.478 1.00 86.62 96 GLY A N 1
ATOM 745 C CA . GLY A 1 96 ? -4.127 3.085 -16.695 1.00 86.62 96 GLY A CA 1
ATOM 746 C C . GLY A 1 96 ? -3.596 3.999 -15.594 1.00 86.62 96 GLY A C 1
ATOM 747 O O . GLY A 1 96 ? -3.596 5.215 -15.796 1.00 86.62 96 GLY A O 1
ATOM 748 N N . GLY A 1 97 ? -3.084 3.473 -14.477 1.00 91.31 97 GLY A N 1
ATOM 749 C CA . GLY A 1 97 ? -2.575 4.343 -13.423 1.00 91.31 97 GLY A CA 1
ATOM 750 C C . GLY A 1 97 ? -1.995 3.658 -12.196 1.00 91.31 97 GLY A C 1
ATOM 751 O O . GLY A 1 97 ? -1.806 2.444 -12.132 1.00 91.31 97 GLY A O 1
ATOM 752 N N . TYR A 1 98 ? -1.653 4.507 -11.238 1.00 93.88 98 TYR A N 1
ATOM 753 C CA . TYR A 1 98 ? -1.291 4.118 -9.891 1.00 93.88 98 TYR A CA 1
ATOM 754 C C . TYR A 1 98 ? -1.682 5.229 -8.925 1.00 93.88 98 TYR A C 1
ATOM 756 O O . TYR A 1 98 ? -1.742 6.395 -9.322 1.00 93.88 98 TYR A O 1
ATOM 764 N N . ASP A 1 99 ? -1.864 4.869 -7.662 1.00 93.44 99 ASP A N 1
ATOM 765 C CA . ASP A 1 99 ? -2.081 5.801 -6.569 1.00 93.44 99 ASP A CA 1
ATOM 766 C C . ASP A 1 99 ? -1.246 5.438 -5.348 1.00 93.44 99 ASP A C 1
ATOM 768 O O . ASP A 1 99 ? -0.936 4.277 -5.086 1.00 93.44 99 ASP A O 1
ATOM 772 N N . TRP A 1 100 ? -0.874 6.474 -4.602 1.00 96.12 100 TRP A N 1
ATOM 773 C CA . TRP A 1 100 ? -0.195 6.343 -3.322 1.00 96.12 100 TRP A CA 1
ATOM 774 C C . TRP A 1 100 ? -1.144 6.689 -2.187 1.00 96.12 100 TRP A C 1
ATOM 776 O O . TRP A 1 100 ? -1.864 7.687 -2.247 1.00 96.12 100 TRP A O 1
ATOM 786 N N . HIS A 1 101 ? -1.080 5.911 -1.117 1.00 95.31 101 HIS A N 1
ATOM 787 C CA . HIS A 1 101 ? -1.855 6.087 0.100 1.00 95.31 101 HIS A CA 1
ATOM 788 C C . HIS A 1 101 ? -0.902 6.083 1.293 1.00 95.31 101 HIS A C 1
ATOM 790 O O . HIS A 1 101 ? 0.058 5.323 1.324 1.00 95.31 101 HIS A O 1
ATOM 796 N N . PHE A 1 102 ? -1.117 6.982 2.249 1.00 95.88 102 PHE A N 1
ATOM 797 C CA . PHE A 1 102 ? -0.302 7.089 3.455 1.00 95.88 102 PHE A CA 1
ATOM 798 C C . PHE A 1 102 ? -1.183 6.994 4.693 1.00 95.88 102 PHE A C 1
ATOM 800 O O . PHE A 1 102 ? -2.213 7.669 4.777 1.00 95.88 102 PHE A O 1
ATOM 807 N N . GLY A 1 103 ? -0.755 6.207 5.669 1.00 94.81 103 GLY A N 1
ATOM 808 C CA . GLY A 1 103 ? -1.538 5.932 6.857 1.00 94.81 103 GLY A CA 1
ATOM 809 C C . GLY A 1 103 ? -0.774 5.174 7.928 1.00 94.81 103 GLY A C 1
ATOM 810 O O . GLY A 1 103 ? 0.450 5.252 8.036 1.00 94.81 103 GLY A O 1
ATOM 811 N N . GLU A 1 104 ? -1.532 4.447 8.736 1.00 94.06 104 GLU A N 1
ATOM 812 C CA . GLU A 1 104 ? -1.016 3.611 9.814 1.00 94.06 104 GLU A CA 1
ATOM 813 C C . GLU A 1 104 ? -1.884 2.364 10.001 1.00 94.06 104 GLU A C 1
ATOM 815 O O . GLU A 1 104 ? -3.091 2.381 9.733 1.00 94.06 104 GLU A O 1
ATOM 820 N N . TRP A 1 105 ? -1.261 1.298 10.507 1.00 92.31 105 TRP A N 1
ATOM 821 C CA . TRP A 1 105 ? -1.973 0.134 11.020 1.00 92.31 105 TRP A CA 1
ATOM 822 C C . TRP A 1 105 ? -2.557 0.437 12.400 1.00 92.31 105 TRP A C 1
ATOM 824 O O . TRP A 1 105 ? -1.877 0.920 13.310 1.00 92.31 105 TRP A O 1
ATOM 834 N N . VAL A 1 106 ? -3.830 0.111 12.568 1.00 90.44 106 VAL A N 1
ATOM 835 C CA . VAL A 1 106 ? -4.609 0.287 13.783 1.00 90.44 106 VAL A CA 1
ATOM 836 C C . VAL A 1 106 ? -4.941 -1.083 14.348 1.00 90.44 106 VAL A C 1
ATOM 838 O O . VAL A 1 106 ? -5.732 -1.838 13.791 1.00 90.44 106 VAL A O 1
ATOM 841 N N . ASP A 1 107 ? -4.370 -1.348 15.520 1.00 87.12 107 ASP A N 1
ATOM 842 C CA . ASP A 1 107 ? -4.717 -2.509 16.333 1.00 87.12 107 ASP A CA 1
ATOM 843 C C . ASP A 1 107 ? -6.208 -2.428 16.731 1.00 87.12 107 ASP A C 1
ATOM 845 O O . ASP A 1 107 ? -6.611 -1.465 17.409 1.00 87.12 107 ASP A O 1
ATOM 849 N N . PRO A 1 108 ? -7.037 -3.422 16.358 1.00 86.44 108 PRO A N 1
ATOM 850 C CA . PRO A 1 108 ? -8.475 -3.410 16.615 1.00 86.44 108 PRO A CA 1
ATOM 851 C C . PRO A 1 108 ? -8.815 -3.311 18.104 1.00 86.44 108 PRO A C 1
ATOM 853 O O . PRO A 1 108 ? -9.832 -2.723 18.476 1.00 86.44 108 PRO A O 1
ATOM 856 N N . TRP A 1 109 ? -7.951 -3.816 18.986 1.00 88.38 109 TRP A N 1
ATOM 857 C CA . TRP A 1 109 ? -8.146 -3.776 20.435 1.00 88.38 109 TRP A CA 1
ATOM 858 C C . TRP A 1 109 ? -7.931 -2.382 21.027 1.00 88.38 109 TRP A C 1
ATOM 860 O O . TRP A 1 109 ? -8.329 -2.117 22.167 1.00 88.38 109 TRP A O 1
ATOM 870 N N . LYS A 1 110 ? -7.316 -1.468 20.269 1.00 85.31 110 LYS A N 1
ATOM 871 C CA . LYS A 1 110 ? -7.137 -0.064 20.660 1.00 85.31 110 LYS A CA 1
ATOM 872 C C . LYS A 1 110 ? -8.302 0.822 20.222 1.00 85.31 110 LYS A C 1
ATOM 874 O O . LYS A 1 110 ? -8.417 1.940 20.731 1.00 85.31 110 LYS A O 1
ATOM 879 N N . ILE A 1 111 ? -9.180 0.341 19.339 1.00 85.44 111 ILE A N 1
ATOM 880 C CA . ILE A 1 111 ? -10.343 1.090 18.854 1.00 85.44 111 ILE A CA 1
ATOM 881 C C . ILE A 1 111 ? -11.384 1.208 19.973 1.00 85.44 111 ILE A C 1
ATOM 883 O O . ILE A 1 111 ? -11.757 0.233 20.625 1.00 85.44 111 ILE A O 1
ATOM 887 N N . LYS A 1 112 ? -11.875 2.430 20.202 1.00 86.25 112 LYS A N 1
ATOM 888 C CA . LYS A 1 112 ? -12.911 2.723 21.201 1.00 86.25 112 LYS A CA 1
ATOM 889 C C . LYS A 1 112 ? -13.986 3.612 20.600 1.00 86.25 112 LYS A C 1
ATOM 891 O O . LYS A 1 112 ? -13.683 4.540 19.855 1.00 86.25 112 LYS A O 1
ATOM 896 N N . ALA A 1 113 ? -15.239 3.356 20.969 1.00 85.19 113 ALA A N 1
ATOM 897 C CA . ALA A 1 113 ? -16.329 4.265 20.652 1.00 85.19 113 ALA A CA 1
ATOM 898 C C . ALA A 1 113 ? -16.113 5.599 21.381 1.00 85.19 113 ALA A C 1
ATOM 900 O O . ALA A 1 113 ? -15.851 5.619 22.585 1.00 85.19 113 ALA A O 1
ATOM 901 N N . VAL A 1 114 ? -16.233 6.705 20.649 1.00 79.06 114 VAL A N 1
ATOM 902 C CA . VAL A 1 114 ? -16.313 8.034 21.253 1.00 79.06 114 VAL A CA 1
ATOM 903 C C . VAL A 1 114 ? -17.770 8.242 21.654 1.00 79.06 114 VAL A C 1
ATOM 905 O O . VAL A 1 114 ? -18.628 8.429 20.793 1.00 79.06 114 VAL A O 1
ATOM 908 N N . THR A 1 115 ? -18.048 8.117 22.947 1.00 63.84 115 THR A N 1
ATOM 909 C CA . THR A 1 115 ? -19.330 8.495 23.564 1.00 63.84 115 THR A CA 1
ATOM 910 C C . THR A 1 115 ? -19.312 9.938 24.020 1.00 63.84 115 THR A C 1
ATOM 912 O O . THR A 1 115 ? -18.273 10.328 24.602 1.00 63.84 115 THR A O 1
#